Protein AF-A0A4R6R6Y4-F1 (afdb_monomer_lite)

Secondary structure (DSSP, 8-state):
-HHHHHHHHTS-HHHHHHHHTTSSPPPPHHHHHHHHHHTT--HHHHHHHHHHHHHHHHHHHHHHTT--HHHHHHHHHHHHHHHT--THHHHHHHHHHHHHHHHHHHHHHHSPPGGGTGGG-

Structure (mmCIF, N/CA/C/O backbone):
data_AF-A0A4R6R6Y4-F1
#
_entry.id   AF-A0A4R6R6Y4-F1
#
loop_
_atom_site.group_PDB
_atom_site.id
_atom_site.type_symbol
_atom_site.label_atom_id
_atom_site.label_alt_id
_atom_site.label_comp_id
_atom_site.label_asym_id
_atom_site.label_entity_id
_atom_site.label_seq_id
_atom_site.pdbx_PDB_ins_code
_atom_site.Cartn_x
_atom_site.Cartn_y
_atom_site.Cartn_z
_atom_site.occupancy
_atom_site.B_iso_or_equiv
_atom_site.auth_seq_id
_atom_site.auth_comp_id
_atom_site.auth_asym_id
_atom_site.auth_atom_id
_atom_site.pdbx_PDB_model_num
ATOM 1 N N . MET A 1 1 ? -5.322 15.119 21.553 1.00 62.75 1 MET A N 1
ATOM 2 C CA . MET A 1 1 ? -6.111 14.262 20.643 1.00 62.75 1 MET A CA 1
ATOM 3 C C . MET A 1 1 ? -5.419 12.919 20.391 1.00 62.75 1 MET A C 1
ATOM 5 O O . MET A 1 1 ? -5.943 11.926 20.868 1.00 62.75 1 MET A O 1
ATOM 9 N N . GLN A 1 2 ? -4.220 12.864 19.786 1.00 77.50 2 GLN A N 1
ATOM 10 C CA . GLN A 1 2 ? -3.478 11.605 19.523 1.00 77.50 2 GLN A CA 1
ATOM 11 C C . GLN A 1 2 ? -3.286 10.687 20.745 1.00 77.50 2 GLN A C 1
ATOM 13 O O . GLN A 1 2 ? -3.470 9.482 20.629 1.00 77.50 2 GLN A O 1
ATOM 18 N N . LYS A 1 3 ? -2.957 11.237 21.924 1.00 79.44 3 LYS A N 1
ATOM 19 C CA . LYS A 1 3 ? -2.772 10.443 23.153 1.00 79.44 3 LYS A CA 1
ATOM 20 C C . LYS A 1 3 ? -4.032 9.646 23.531 1.00 79.44 3 LYS A C 1
ATOM 22 O O . LYS A 1 3 ? -3.944 8.460 23.810 1.00 79.44 3 LYS A O 1
ATOM 27 N N . THR A 1 4 ? -5.200 10.277 23.438 1.00 81.06 4 THR A N 1
ATOM 28 C CA . THR A 1 4 ? -6.508 9.662 23.719 1.00 81.06 4 THR A CA 1
ATOM 29 C C . THR A 1 4 ? -6.865 8.573 22.707 1.00 81.06 4 THR A C 1
ATOM 31 O O . THR A 1 4 ? -7.440 7.551 23.071 1.00 81.06 4 THR A O 1
ATOM 34 N N . VAL A 1 5 ? -6.515 8.776 21.433 1.00 82.31 5 VAL A N 1
ATOM 35 C CA . VAL A 1 5 ? -6.709 7.765 20.382 1.00 82.31 5 VAL A CA 1
ATOM 36 C C . VAL A 1 5 ? -5.802 6.564 20.640 1.00 82.31 5 VAL A C 1
ATOM 38 O O . VAL A 1 5 ? -6.274 5.435 20.679 1.00 82.31 5 VAL A O 1
ATOM 41 N N . ALA A 1 6 ? -4.519 6.802 20.902 1.00 81.62 6 ALA A N 1
ATOM 42 C CA . ALA A 1 6 ? -3.544 5.758 21.195 1.00 81.62 6 ALA A CA 1
ATOM 43 C C . ALA A 1 6 ? -3.933 4.907 22.419 1.00 81.62 6 ALA A C 1
ATOM 45 O O . ALA A 1 6 ? -3.894 3.679 22.351 1.00 81.62 6 ALA A O 1
ATOM 46 N N . GLU A 1 7 ? -4.410 5.546 23.493 1.00 83.00 7 GLU A N 1
ATOM 47 C CA . GLU A 1 7 ? -4.948 4.871 24.682 1.00 83.00 7 GLU A CA 1
ATOM 48 C C . GLU A 1 7 ? -6.146 3.972 24.337 1.00 83.00 7 GLU A C 1
ATOM 50 O O . GLU A 1 7 ? -6.164 2.799 24.708 1.00 83.00 7 GLU A O 1
ATOM 55 N N . LYS A 1 8 ? -7.118 4.469 23.560 1.00 80.81 8 LYS A N 1
ATOM 56 C CA . LYS A 1 8 ? -8.291 3.678 23.140 1.00 80.81 8 LYS A CA 1
ATOM 57 C C . LYS A 1 8 ? -7.940 2.510 22.219 1.00 80.81 8 LYS A C 1
ATOM 59 O O . LYS A 1 8 ? -8.574 1.457 22.272 1.00 80.81 8 LYS A O 1
ATOM 64 N N . LEU A 1 9 ? -6.926 2.683 21.383 1.00 80.81 9 LEU A N 1
ATOM 65 C CA . LEU A 1 9 ? -6.428 1.648 20.482 1.00 80.81 9 LEU A CA 1
ATOM 66 C C . LEU A 1 9 ? -5.482 0.657 21.175 1.00 80.81 9 LEU A C 1
ATOM 68 O O . LEU A 1 9 ? -5.198 -0.403 20.611 1.00 80.81 9 LEU A O 1
ATOM 72 N N . ASN A 1 10 ? -5.058 0.956 22.409 1.00 83.50 10 ASN A N 1
ATOM 73 C CA . ASN A 1 10 ? -4.024 0.237 23.147 1.00 83.50 10 ASN A CA 1
ATOM 74 C C . ASN A 1 10 ? -2.712 0.129 22.345 1.00 83.50 10 ASN A C 1
ATOM 76 O O . ASN A 1 10 ? -2.121 -0.946 22.235 1.00 83.50 10 ASN A O 1
ATOM 80 N N . VAL A 1 11 ? -2.290 1.245 21.746 1.00 82.94 11 VAL A N 1
ATOM 81 C CA . VAL A 1 11 ? -1.019 1.389 21.018 1.00 82.94 11 VAL A CA 1
ATOM 82 C C . VAL A 1 11 ? -0.202 2.533 21.601 1.00 82.94 11 VAL A C 1
ATOM 84 O O . VAL A 1 11 ? -0.736 3.459 22.207 1.00 82.94 11 VAL A O 1
ATOM 87 N N . ASP A 1 12 ? 1.111 2.480 21.400 1.00 83.94 12 ASP A N 1
ATOM 88 C CA . ASP A 1 12 ? 2.014 3.552 21.810 1.00 83.94 12 ASP A CA 1
ATOM 89 C C . ASP A 1 12 ? 1.697 4.851 21.025 1.00 83.94 12 ASP A C 1
ATOM 91 O O . ASP A 1 12 ? 1.686 4.828 19.787 1.00 83.94 12 ASP A O 1
ATOM 95 N N . PRO A 1 13 ? 1.464 5.999 21.695 1.00 83.06 13 PRO A N 1
ATOM 96 C CA . PRO A 1 13 ? 1.219 7.280 21.029 1.00 83.06 13 PRO A CA 1
ATOM 97 C C . PRO A 1 13 ? 2.330 7.703 20.059 1.00 83.06 13 PRO A C 1
ATOM 99 O O . PRO A 1 13 ? 2.059 8.318 19.028 1.00 83.06 13 PRO A O 1
ATOM 102 N N . THR A 1 14 ? 3.584 7.361 20.358 1.00 83.88 14 THR A N 1
ATOM 103 C CA . THR A 1 14 ? 4.729 7.626 19.480 1.00 83.88 14 THR A CA 1
ATOM 104 C C . THR A 1 14 ? 4.698 6.746 18.237 1.00 83.88 14 THR A C 1
ATOM 106 O O . THR A 1 14 ? 5.081 7.202 17.157 1.00 83.88 14 THR A O 1
ATOM 109 N N . LEU A 1 15 ? 4.197 5.512 18.356 1.00 81.06 15 LEU A N 1
ATOM 110 C CA . LEU A 1 15 ? 4.005 4.602 17.232 1.00 81.06 15 LEU A CA 1
ATOM 111 C C . LEU A 1 15 ? 2.891 5.113 16.322 1.00 81.06 15 LEU A C 1
ATOM 113 O O . LEU A 1 15 ? 3.115 5.187 15.117 1.00 81.06 15 LEU A O 1
ATOM 117 N N . LEU A 1 16 ? 1.758 5.540 16.887 1.00 81.94 16 LEU A N 1
ATOM 118 C CA . LEU A 1 16 ? 0.657 6.144 16.130 1.00 81.94 16 LEU A CA 1
ATOM 119 C C . LEU A 1 16 ? 1.127 7.396 15.371 1.00 81.94 16 LEU A C 1
ATOM 121 O O . LEU A 1 16 ? 1.003 7.466 14.153 1.00 81.94 16 LEU A O 1
ATOM 125 N N . CYS A 1 17 ? 1.786 8.327 16.062 1.00 85.00 17 CYS A N 1
ATOM 126 C CA . CYS A 1 17 ? 2.343 9.539 15.456 1.00 85.00 17 CYS A CA 1
ATOM 127 C C . CYS A 1 17 ? 3.416 9.241 14.387 1.00 85.00 17 CYS A C 1
ATOM 129 O O . CYS A 1 17 ? 3.577 9.982 13.417 1.00 85.00 17 CYS A O 1
ATOM 131 N N . SER A 1 18 ? 4.200 8.174 14.555 1.00 81.81 18 SER A N 1
ATOM 132 C CA . SER A 1 18 ? 5.206 7.775 13.560 1.00 81.81 18 SER A CA 1
ATOM 133 C C . SER A 1 18 ? 4.583 7.099 12.341 1.00 81.81 18 SER A C 1
ATOM 135 O O . SER A 1 18 ? 5.084 7.297 11.236 1.00 81.81 18 SER A O 1
ATOM 137 N N . ALA A 1 19 ? 3.510 6.329 12.530 1.00 82.94 19 ALA A N 1
ATOM 138 C CA . ALA A 1 19 ? 2.739 5.733 11.445 1.00 82.94 19 ALA A CA 1
ATOM 139 C C . ALA A 1 19 ? 2.034 6.817 10.614 1.00 82.94 19 ALA A C 1
ATOM 141 O O . ALA A 1 19 ? 2.156 6.818 9.396 1.00 82.94 19 ALA A O 1
ATOM 142 N N . GLU A 1 20 ? 1.401 7.803 11.260 1.00 82.88 20 GLU A N 1
ATOM 143 C CA . GLU A 1 20 ? 0.751 8.937 10.577 1.00 82.88 20 GLU A CA 1
ATOM 144 C C . GLU A 1 20 ? 1.727 9.774 9.736 1.00 82.88 20 GLU A C 1
ATOM 146 O O . GLU A 1 20 ? 1.369 10.289 8.683 1.00 82.88 20 GLU A O 1
ATOM 151 N N . ARG A 1 21 ? 2.985 9.891 10.177 1.00 82.50 21 ARG A N 1
ATOM 152 C CA . ARG A 1 21 ? 4.043 10.604 9.440 1.00 82.50 21 ARG A CA 1
ATOM 153 C C . ARG A 1 21 ? 4.740 9.751 8.376 1.00 82.50 21 ARG A C 1
ATOM 155 O O . ARG A 1 21 ? 5.703 10.219 7.775 1.00 82.50 21 ARG A O 1
ATOM 162 N N . GLY A 1 22 ? 4.344 8.488 8.201 1.00 75.12 22 GLY A N 1
ATOM 163 C CA . GLY A 1 22 ? 5.010 7.544 7.296 1.00 75.12 22 GLY A CA 1
ATOM 164 C C . GLY A 1 22 ? 6.433 7.147 7.718 1.00 75.12 22 GLY A C 1
ATOM 165 O O . GLY A 1 22 ? 7.138 6.474 6.969 1.00 75.12 22 GLY A O 1
ATOM 166 N N . ALA A 1 23 ? 6.874 7.541 8.920 1.00 78.69 23 ALA A N 1
ATOM 167 C CA . ALA A 1 23 ? 8.190 7.201 9.466 1.00 78.69 23 ALA A CA 1
ATOM 168 C C . ALA A 1 23 ? 8.255 5.744 9.956 1.00 78.69 23 ALA A C 1
ATOM 170 O O . ALA A 1 23 ? 9.328 5.144 10.030 1.00 78.69 23 ALA A O 1
ATOM 171 N N . ARG A 1 24 ? 7.100 5.165 10.298 1.00 80.06 24 ARG A N 1
ATOM 172 C CA . ARG A 1 24 ? 6.924 3.732 10.545 1.00 80.06 24 ARG A CA 1
ATOM 173 C C . ARG A 1 24 ? 5.839 3.180 9.632 1.00 80.06 24 ARG A C 1
ATOM 175 O O . ARG A 1 24 ? 4.992 3.921 9.148 1.00 80.06 24 ARG A O 1
ATOM 182 N N . GLY A 1 25 ? 5.886 1.866 9.411 1.00 82.31 25 GLY A N 1
ATOM 183 C CA . GLY A 1 25 ? 4.831 1.163 8.684 1.00 82.31 25 GLY A CA 1
ATOM 184 C C . GLY A 1 25 ? 3.464 1.316 9.366 1.00 82.31 25 GLY A C 1
ATOM 185 O O . GLY A 1 25 ? 3.402 1.688 10.542 1.00 82.31 25 GLY A O 1
ATOM 186 N N . PRO A 1 26 ? 2.376 1.020 8.641 1.00 86.25 26 PRO A N 1
ATOM 187 C CA . PRO A 1 26 ? 1.023 1.198 9.149 1.00 86.25 26 PRO A CA 1
ATOM 188 C C . PRO A 1 26 ? 0.735 0.260 10.327 1.00 86.25 26 PRO A C 1
ATOM 190 O O . PRO A 1 26 ? 1.438 -0.731 10.551 1.00 86.25 26 PRO A O 1
ATOM 193 N N . LEU A 1 27 ? -0.325 0.585 11.071 1.00 88.12 27 LEU A N 1
ATOM 194 C CA . LEU A 1 27 ? -0.794 -0.200 12.212 1.00 88.12 27 LEU A CA 1
ATOM 195 C C . LEU A 1 27 ? -1.140 -1.644 11.806 1.00 88.12 27 LEU A C 1
ATOM 197 O O . LEU A 1 27 ? -1.452 -1.935 10.648 1.00 88.12 27 LEU A O 1
ATOM 201 N N . ASP A 1 28 ? -1.101 -2.561 12.774 1.00 87.94 28 ASP A N 1
ATOM 202 C CA . ASP A 1 28 ? -1.523 -3.941 12.537 1.00 87.94 28 ASP A CA 1
ATOM 203 C C . ASP A 1 28 ? -3.043 -4.039 12.259 1.00 87.94 28 ASP A C 1
ATOM 205 O O . ASP A 1 28 ? -3.802 -3.127 12.604 1.00 87.94 28 ASP A O 1
ATOM 209 N N . PRO A 1 29 ? -3.530 -5.143 11.657 1.00 88.25 29 PRO A N 1
ATOM 210 C CA . PRO A 1 29 ? -4.946 -5.285 11.314 1.00 88.25 29 PRO A CA 1
ATOM 211 C C . PRO A 1 29 ? -5.917 -5.147 12.498 1.00 88.25 29 PRO A C 1
ATOM 213 O O . PRO A 1 29 ? -7.033 -4.661 12.319 1.00 88.25 29 PRO A O 1
ATOM 216 N N . LYS A 1 30 ? -5.517 -5.544 13.716 1.00 89.00 30 LYS A N 1
ATOM 217 C CA . LYS A 1 30 ? -6.375 -5.417 14.904 1.00 89.00 30 LYS A CA 1
ATOM 218 C C . LYS A 1 30 ? -6.487 -3.955 15.326 1.00 89.00 30 LYS A C 1
ATOM 220 O O . LYS A 1 30 ? -7.581 -3.494 15.640 1.00 89.00 30 LYS A O 1
ATOM 225 N N . ALA A 1 31 ? -5.375 -3.226 15.322 1.00 88.50 31 ALA A N 1
ATOM 226 C CA . ALA A 1 31 ? -5.340 -1.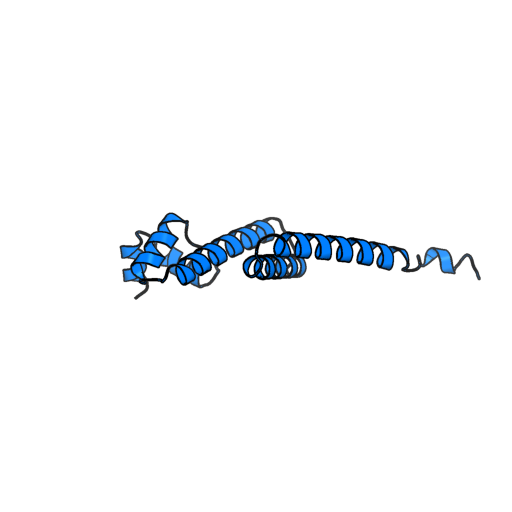800 15.618 1.00 88.50 31 ALA A CA 1
ATOM 227 C C . ALA A 1 31 ? -6.090 -0.977 14.556 1.00 88.50 31 ALA A C 1
ATOM 229 O O . ALA A 1 31 ? -6.827 -0.066 14.924 1.00 88.50 31 ALA A O 1
ATOM 230 N N . LEU A 1 32 ? -5.993 -1.337 13.270 1.00 91.50 32 LEU A N 1
ATOM 231 C CA . LEU A 1 32 ? -6.771 -0.706 12.194 1.00 91.50 32 LEU A CA 1
ATOM 232 C C . LEU A 1 32 ? -8.275 -0.929 12.351 1.00 91.50 32 LEU A C 1
ATOM 234 O O . LEU A 1 32 ? -9.043 0.014 12.205 1.00 91.50 32 LEU A O 1
ATOM 238 N N . SER A 1 33 ? -8.704 -2.145 12.701 1.00 89.88 33 SER A N 1
ATOM 239 C CA . SER A 1 33 ? -10.122 -2.430 12.958 1.00 89.88 33 SER A CA 1
ATOM 240 C C . SER A 1 33 ? -10.661 -1.622 14.144 1.00 89.88 33 SER A C 1
ATOM 242 O O . SER A 1 33 ? -11.740 -1.038 14.054 1.00 89.88 33 SER A O 1
ATOM 244 N N . LYS A 1 34 ? -9.887 -1.513 15.231 1.00 90.62 34 LYS A N 1
ATOM 245 C CA . LYS A 1 34 ? -10.241 -0.648 16.365 1.00 90.62 34 LYS A CA 1
ATOM 246 C C . LYS A 1 34 ? -10.272 0.831 15.981 1.00 90.62 34 LYS A C 1
ATOM 248 O O . LYS A 1 34 ? -11.132 1.549 16.475 1.00 90.62 34 LYS A O 1
ATOM 253 N N . LEU A 1 35 ? -9.351 1.283 15.128 1.00 89.94 35 LEU A N 1
ATOM 254 C CA . LEU A 1 35 ? -9.305 2.661 14.636 1.00 89.94 35 LEU A CA 1
ATOM 255 C C . LEU A 1 35 ? -10.523 2.976 13.773 1.00 89.94 35 LEU A C 1
ATOM 257 O O . LEU A 1 35 ? -11.151 4.004 13.999 1.00 89.94 35 LEU A O 1
ATOM 261 N N . ALA A 1 36 ? -10.900 2.073 12.869 1.00 92.38 36 ALA A N 1
ATOM 262 C CA . ALA A 1 36 ? -12.100 2.218 12.055 1.00 92.38 36 ALA A CA 1
ATOM 263 C C . ALA A 1 36 ? -13.364 2.324 12.921 1.00 92.38 36 ALA A C 1
ATOM 265 O O . ALA A 1 36 ? -14.156 3.239 12.733 1.00 92.38 36 ALA A O 1
ATOM 266 N N . ALA A 1 37 ? -13.506 1.455 13.927 1.00 90.88 37 ALA A N 1
ATOM 267 C CA . ALA A 1 37 ? -14.627 1.518 14.866 1.00 90.88 37 ALA A CA 1
ATOM 268 C C . ALA A 1 37 ? -14.601 2.784 15.740 1.00 90.88 37 ALA A C 1
ATOM 270 O O . ALA A 1 37 ? -15.640 3.360 16.038 1.00 90.88 37 ALA A O 1
ATOM 271 N N . PHE A 1 38 ? -13.416 3.226 16.168 1.00 90.00 38 PHE A N 1
ATOM 272 C CA . PHE A 1 38 ? -13.266 4.424 16.993 1.00 90.00 38 PHE A CA 1
ATOM 273 C C . PHE A 1 38 ? -13.614 5.711 16.235 1.00 90.00 38 PHE A C 1
ATOM 275 O O . PHE A 1 38 ? -14.162 6.635 16.833 1.00 90.00 38 PHE A O 1
ATOM 282 N N . LEU A 1 39 ? -13.277 5.768 14.947 1.00 90.31 39 LEU A N 1
ATOM 283 C CA . LEU A 1 39 ? -13.593 6.885 14.061 1.00 90.31 39 LEU A CA 1
ATOM 284 C C . LEU A 1 39 ? -14.997 6.789 13.447 1.00 90.31 39 LEU A C 1
ATOM 286 O O . LEU A 1 39 ? -15.365 7.688 12.701 1.00 90.31 39 LEU A O 1
ATOM 290 N N . ASP A 1 40 ? -15.752 5.734 13.767 1.00 93.44 40 ASP A N 1
ATOM 291 C CA . ASP A 1 40 ? -17.075 5.452 13.198 1.00 93.44 40 ASP A CA 1
ATOM 292 C C . ASP A 1 40 ? -17.065 5.444 11.658 1.00 93.44 40 ASP A C 1
ATOM 294 O O . ASP A 1 40 ? -17.921 6.027 10.998 1.00 93.44 40 ASP A O 1
ATOM 298 N N . LEU A 1 41 ? -16.036 4.813 11.077 1.00 95.00 41 LEU A N 1
ATOM 299 C CA . LEU A 1 41 ? -15.881 4.737 9.626 1.00 95.00 41 LEU A CA 1
ATOM 300 C C . LEU A 1 41 ? -16.991 3.891 9.005 1.00 95.00 41 LEU A C 1
ATOM 302 O O . LEU A 1 41 ? -17.318 2.799 9.484 1.00 95.00 41 LEU A O 1
ATOM 306 N N . SER A 1 42 ? -17.496 4.352 7.865 1.00 96.06 42 SER A N 1
ATOM 307 C CA . SER A 1 42 ? -18.357 3.549 7.007 1.00 96.06 42 SER A CA 1
ATOM 308 C C . SER A 1 42 ? -17.625 2.289 6.512 1.00 96.06 42 SER A C 1
ATOM 310 O O . SER A 1 42 ? -16.389 2.238 6.492 1.00 96.06 42 SER A O 1
ATOM 312 N N . PRO A 1 43 ? -18.358 1.255 6.055 1.00 94.19 43 PRO A N 1
ATOM 313 C CA . PRO A 1 43 ? -17.738 0.049 5.508 1.00 94.19 43 PRO A CA 1
ATOM 314 C C . PRO A 1 43 ? -16.755 0.331 4.364 1.00 94.19 43 PRO A C 1
ATOM 316 O O . PRO A 1 43 ? -15.713 -0.316 4.290 1.00 94.19 43 PRO A O 1
ATOM 319 N N . LEU A 1 44 ? -17.066 1.316 3.514 1.00 93.81 44 LEU A N 1
ATOM 320 C CA . LEU A 1 44 ? -16.210 1.723 2.402 1.00 93.81 44 LEU A CA 1
ATOM 321 C C . LEU A 1 44 ? -14.918 2.384 2.901 1.00 93.81 44 LEU A C 1
ATOM 323 O O . LEU A 1 44 ? -13.834 1.963 2.518 1.00 93.81 44 LEU A O 1
ATOM 327 N N . GLU A 1 45 ? -15.009 3.350 3.818 1.00 95.12 45 GLU A N 1
ATOM 328 C CA . GLU A 1 45 ? -13.826 4.007 4.400 1.00 95.12 45 GLU A CA 1
ATOM 329 C C . GLU A 1 45 ? -12.942 3.013 5.168 1.00 95.12 45 GLU A C 1
ATOM 331 O O . GLU A 1 45 ? -11.712 3.084 5.133 1.00 95.12 45 GLU A O 1
ATOM 336 N N . ALA A 1 46 ? -13.554 2.045 5.855 1.00 94.31 46 ALA A N 1
ATOM 337 C CA . ALA A 1 46 ? -12.823 0.976 6.522 1.00 94.31 46 ALA A CA 1
ATOM 338 C C . ALA A 1 46 ? -12.104 0.063 5.512 1.00 94.31 46 ALA A C 1
ATOM 340 O O . ALA A 1 46 ? -10.978 -0.375 5.773 1.00 94.31 46 ALA A O 1
ATOM 341 N N . GLU A 1 47 ? -12.720 -0.232 4.367 1.00 93.44 47 GLU A N 1
ATOM 342 C CA . GLU A 1 47 ? -12.084 -0.973 3.277 1.00 93.44 47 GLU A CA 1
ATOM 343 C C . GLU A 1 47 ? -10.901 -0.194 2.687 1.00 93.44 47 GLU A C 1
ATOM 345 O O . GLU A 1 47 ? -9.807 -0.756 2.569 1.00 93.44 47 GLU A O 1
ATOM 350 N N . GLU A 1 48 ? -11.085 1.095 2.398 1.00 94.31 48 GLU A N 1
ATOM 351 C CA . GLU A 1 48 ? -10.045 1.998 1.895 1.00 94.31 48 GLU A CA 1
ATOM 352 C C . GLU A 1 48 ? -8.863 2.087 2.867 1.00 94.31 48 GLU A C 1
ATOM 354 O O . GLU A 1 48 ? -7.708 1.926 2.463 1.00 94.31 48 GLU A O 1
ATOM 359 N N . LEU A 1 49 ? -9.132 2.232 4.170 1.00 93.56 49 LEU A N 1
ATOM 360 C CA . LEU A 1 49 ? -8.108 2.233 5.217 1.00 93.56 49 LEU A CA 1
ATOM 361 C C . LEU A 1 49 ? -7.314 0.918 5.231 1.00 93.56 49 LEU A C 1
ATOM 363 O O . LEU A 1 49 ? -6.081 0.914 5.321 1.00 93.56 49 LEU A O 1
ATOM 367 N N . ASN A 1 50 ? -8.006 -0.219 5.135 1.00 93.62 50 ASN A N 1
ATOM 368 C CA . ASN A 1 50 ? -7.359 -1.529 5.097 1.00 93.62 50 ASN A CA 1
ATOM 369 C C . ASN A 1 50 ? -6.559 -1.740 3.809 1.00 93.62 50 ASN A C 1
ATOM 371 O O . ASN A 1 50 ? -5.502 -2.383 3.833 1.00 93.62 50 ASN A O 1
ATOM 375 N N . TRP A 1 51 ? -7.042 -1.229 2.679 1.00 94.56 51 TRP A N 1
ATOM 376 C CA . TRP A 1 51 ? -6.303 -1.248 1.427 1.00 94.56 51 TRP A CA 1
ATOM 377 C C . TRP A 1 51 ? -5.030 -0.401 1.522 1.00 94.56 51 TRP A C 1
ATOM 379 O O . TRP A 1 51 ? -3.948 -0.945 1.291 1.00 94.56 51 TRP A O 1
ATOM 389 N N . ALA A 1 52 ? -5.127 0.852 1.972 1.00 93.31 52 ALA A N 1
ATOM 390 C CA . ALA A 1 52 ? -3.986 1.751 2.140 1.00 93.31 52 ALA A CA 1
ATOM 391 C C . ALA A 1 52 ? -2.918 1.139 3.063 1.00 93.31 52 ALA A C 1
ATOM 393 O O . ALA A 1 52 ? -1.739 1.059 2.719 1.00 93.31 52 ALA A O 1
ATOM 394 N N . ALA A 1 53 ? -3.329 0.554 4.192 1.00 93.44 53 ALA A N 1
ATOM 395 C CA . ALA A 1 53 ? -2.397 -0.112 5.096 1.00 93.44 53 ALA A CA 1
ATOM 396 C C . ALA A 1 53 ? -1.755 -1.386 4.512 1.00 93.44 53 ALA A C 1
ATOM 398 O O . ALA A 1 53 ? -0.661 -1.784 4.924 1.00 93.44 53 ALA A O 1
ATOM 399 N N . ARG A 1 54 ? -2.419 -2.104 3.598 1.00 93.75 54 ARG A N 1
ATOM 400 C CA . ARG A 1 54 ? -1.794 -3.227 2.871 1.00 93.75 54 ARG A CA 1
ATOM 401 C C . ARG A 1 54 ? -0.804 -2.716 1.830 1.00 93.75 54 ARG A C 1
ATOM 403 O O . ARG A 1 54 ? 0.301 -3.254 1.752 1.00 93.75 54 ARG A O 1
ATOM 410 N N . HIS A 1 55 ? -1.188 -1.683 1.086 1.00 94.75 55 HIS A N 1
ATOM 411 C CA . HIS A 1 55 ? -0.349 -1.013 0.103 1.00 94.75 55 HIS A CA 1
ATOM 412 C C . HIS A 1 55 ? 0.967 -0.531 0.733 1.00 94.75 55 HIS A C 1
ATOM 414 O O . HIS A 1 55 ? 2.045 -0.956 0.315 1.00 94.75 55 HIS A O 1
ATOM 420 N N . ASP A 1 56 ? 0.897 0.238 1.818 1.00 93.06 56 ASP A N 1
ATOM 421 C CA . ASP A 1 56 ? 2.084 0.809 2.464 1.00 93.06 56 ASP A CA 1
ATOM 422 C C . ASP A 1 56 ? 3.004 -0.259 3.061 1.00 93.06 56 ASP A C 1
ATOM 424 O O . ASP A 1 56 ? 4.231 -0.121 3.041 1.00 93.06 56 ASP A O 1
ATOM 428 N N . ARG A 1 57 ? 2.441 -1.376 3.546 1.00 92.62 57 ARG A N 1
ATOM 429 C CA . ARG A 1 57 ? 3.244 -2.537 3.963 1.00 92.62 57 ARG A CA 1
ATOM 430 C C . ARG A 1 57 ? 4.009 -3.143 2.797 1.00 92.62 57 ARG A C 1
ATOM 432 O O . ARG A 1 57 ? 5.189 -3.452 2.970 1.00 92.62 57 ARG A O 1
ATOM 439 N N . ALA A 1 58 ? 3.362 -3.315 1.645 1.00 93.62 58 ALA A N 1
ATOM 440 C CA . ALA A 1 58 ? 3.994 -3.865 0.451 1.00 93.62 58 ALA A CA 1
ATOM 441 C C . ALA A 1 58 ? 5.112 -2.941 -0.054 1.00 93.62 58 ALA A C 1
ATOM 443 O O . ALA A 1 58 ? 6.254 -3.383 -0.180 1.00 93.62 58 ALA A O 1
ATOM 444 N N . ILE A 1 59 ? 4.826 -1.648 -0.233 1.00 94.75 59 ILE A N 1
ATOM 445 C CA . ILE A 1 59 ? 5.818 -0.654 -0.668 1.00 94.75 59 ILE A CA 1
ATOM 446 C C . ILE A 1 59 ? 6.969 -0.546 0.337 1.00 94.75 59 ILE A C 1
ATOM 448 O O . ILE A 1 59 ? 8.136 -0.577 -0.048 1.00 94.75 59 ILE A O 1
ATOM 452 N N . GLY A 1 60 ? 6.672 -0.502 1.638 1.00 92.56 60 GLY A N 1
ATOM 453 C CA . GLY A 1 60 ? 7.694 -0.468 2.681 1.00 92.56 60 GLY A CA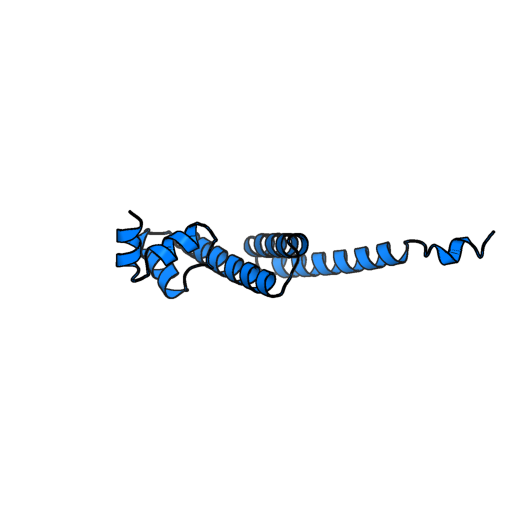 1
ATOM 454 C C . GLY A 1 60 ? 8.577 -1.720 2.703 1.00 92.56 60 GLY A C 1
ATOM 455 O O . GLY A 1 60 ? 9.775 -1.617 2.967 1.00 92.56 60 GLY A O 1
ATOM 456 N N . ALA A 1 61 ? 8.018 -2.902 2.425 1.00 93.38 61 ALA A N 1
ATOM 457 C CA . ALA A 1 61 ? 8.787 -4.140 2.310 1.00 93.38 61 ALA A CA 1
ATOM 458 C C . ALA A 1 61 ? 9.706 -4.132 1.084 1.00 93.38 61 ALA A C 1
ATOM 460 O O . ALA A 1 61 ? 10.885 -4.450 1.221 1.00 93.38 61 ALA A O 1
ATOM 461 N N . LEU A 1 62 ? 9.198 -3.708 -0.073 1.00 95.38 62 LEU A N 1
ATOM 462 C CA . LEU A 1 62 ? 9.977 -3.601 -1.307 1.00 95.38 62 LEU A CA 1
ATOM 463 C C . LEU A 1 62 ? 11.093 -2.555 -1.195 1.00 95.38 62 LEU A C 1
ATOM 465 O O . LEU A 1 62 ? 12.222 -2.813 -1.604 1.00 95.38 62 LEU A O 1
ATOM 469 N N . ARG A 1 63 ? 10.834 -1.416 -0.542 1.00 94.75 63 ARG A N 1
ATOM 470 C CA . ARG A 1 63 ? 11.869 -0.409 -0.265 1.00 94.75 63 ARG A CA 1
ATOM 471 C C . ARG A 1 63 ? 13.017 -0.995 0.558 1.00 94.75 63 ARG A C 1
ATOM 473 O O . ARG A 1 63 ? 14.179 -0.766 0.243 1.00 94.75 63 ARG A O 1
ATOM 480 N N . ARG A 1 64 ? 12.714 -1.803 1.583 1.00 93.81 64 ARG A N 1
ATOM 481 C CA . ARG A 1 64 ? 13.744 -2.495 2.386 1.00 93.81 64 ARG A CA 1
ATOM 482 C C . ARG A 1 64 ? 14.526 -3.550 1.600 1.00 93.81 64 ARG A C 1
ATOM 484 O O . ARG A 1 64 ? 15.624 -3.897 2.019 1.00 93.81 64 ARG A O 1
ATOM 491 N N . GLN A 1 65 ? 13.985 -4.046 0.488 1.00 96.12 65 GLN A N 1
ATOM 492 C CA . GLN A 1 65 ? 14.688 -4.945 -0.434 1.00 96.12 65 GLN A CA 1
ATOM 493 C C . GLN A 1 65 ? 15.584 -4.195 -1.433 1.00 96.12 65 GLN A C 1
ATOM 495 O O . GLN A 1 65 ? 16.270 -4.836 -2.223 1.00 96.12 65 GLN A O 1
ATOM 500 N N . GLY A 1 66 ? 15.619 -2.858 -1.384 1.00 96.00 66 GLY A N 1
ATOM 501 C CA . GLY A 1 66 ? 16.518 -2.041 -2.198 1.00 96.00 66 GLY A CA 1
ATOM 502 C C . GLY A 1 66 ? 15.950 -1.615 -3.551 1.00 96.00 66 GLY A C 1
ATOM 503 O O . GLY A 1 66 ? 16.723 -1.179 -4.400 1.00 96.00 66 GLY A O 1
ATOM 504 N N . LEU A 1 67 ? 14.632 -1.719 -3.763 1.00 96.88 67 LEU A N 1
ATOM 505 C CA . LEU A 1 67 ? 14.004 -1.164 -4.965 1.00 96.88 67 LEU A CA 1
ATOM 506 C C . LEU A 1 67 ? 14.197 0.356 -5.011 1.00 96.88 67 LEU A C 1
ATOM 508 O O . LEU A 1 67 ? 14.075 1.049 -3.998 1.00 96.88 67 LEU A O 1
ATOM 512 N N . SER A 1 68 ? 14.462 0.864 -6.210 1.00 97.19 68 SER A N 1
ATOM 513 C CA . SER A 1 68 ? 14.565 2.294 -6.484 1.00 97.19 68 SER A CA 1
ATOM 514 C C . SER A 1 68 ? 13.213 2.997 -6.343 1.00 97.19 68 SER A C 1
ATOM 516 O O . SER A 1 68 ? 12.153 2.391 -6.509 1.00 97.19 68 SER A O 1
ATOM 518 N N . GLU A 1 69 ? 13.226 4.312 -6.113 1.00 94.75 69 GLU A N 1
ATOM 519 C CA . GLU A 1 69 ? 11.988 5.102 -6.025 1.00 94.75 69 GLU A CA 1
ATOM 520 C C . GLU A 1 69 ? 11.157 5.041 -7.319 1.00 94.75 69 GLU A C 1
ATOM 522 O O . GLU A 1 69 ? 9.928 5.056 -7.261 1.00 94.75 69 GLU A O 1
ATOM 527 N N . THR A 1 70 ? 11.794 4.879 -8.484 1.00 95.88 70 THR A N 1
ATOM 528 C CA . THR A 1 70 ? 11.095 4.668 -9.762 1.00 95.88 70 THR A CA 1
ATOM 529 C C . THR A 1 70 ? 10.344 3.336 -9.785 1.00 95.88 70 THR A C 1
ATOM 531 O O . THR A 1 70 ? 9.178 3.297 -10.177 1.00 95.88 70 THR A O 1
ATOM 534 N N . GLU A 1 71 ? 10.977 2.245 -9.346 1.00 96.31 71 GLU A N 1
ATOM 535 C CA . GLU A 1 71 ? 10.336 0.924 -9.274 1.00 96.31 71 GLU A CA 1
ATOM 536 C C . GLU A 1 71 ? 9.194 0.917 -8.255 1.00 96.31 71 GLU A C 1
ATOM 538 O O . GLU A 1 71 ? 8.106 0.422 -8.545 1.00 96.31 71 GLU A O 1
ATOM 543 N N . LEU A 1 72 ? 9.410 1.527 -7.087 1.00 96.56 72 LEU A N 1
ATOM 544 C CA . LEU A 1 72 ? 8.382 1.668 -6.056 1.00 96.56 72 LEU A CA 1
ATOM 545 C C . LEU A 1 72 ? 7.193 2.495 -6.553 1.00 96.56 72 LEU A C 1
ATOM 547 O O . LEU A 1 72 ? 6.049 2.108 -6.322 1.00 96.56 72 LEU A O 1
ATOM 551 N N . SER A 1 73 ? 7.447 3.588 -7.277 1.00 96.12 73 SER A N 1
ATOM 552 C CA . SER A 1 73 ? 6.398 4.430 -7.863 1.00 96.12 73 SER A CA 1
ATOM 553 C C . SER A 1 73 ? 5.584 3.673 -8.911 1.00 96.12 73 SER A C 1
ATOM 555 O O . SER A 1 73 ? 4.357 3.748 -8.907 1.00 96.12 73 SER A O 1
ATOM 557 N N . ALA A 1 74 ? 6.244 2.894 -9.775 1.00 95.31 74 ALA A N 1
ATOM 558 C CA . ALA A 1 74 ? 5.564 2.072 -10.772 1.00 95.31 74 ALA A CA 1
ATOM 559 C C . ALA A 1 74 ? 4.672 1.003 -10.120 1.00 95.31 74 ALA A C 1
ATOM 561 O O . ALA A 1 74 ? 3.512 0.845 -10.499 1.00 95.31 74 ALA A O 1
ATOM 562 N N . ILE A 1 75 ? 5.187 0.299 -9.108 1.00 95.88 75 ILE A N 1
ATOM 563 C CA . ILE A 1 75 ? 4.425 -0.723 -8.379 1.00 95.88 75 ILE A CA 1
ATOM 564 C C . ILE A 1 75 ? 3.246 -0.089 -7.632 1.00 95.88 75 ILE A C 1
ATOM 566 O O . ILE A 1 75 ? 2.132 -0.601 -7.719 1.00 95.88 75 ILE A O 1
ATOM 570 N N . SER A 1 76 ? 3.466 1.040 -6.954 1.00 96.12 76 SER A N 1
ATOM 571 C CA . SER A 1 76 ? 2.424 1.812 -6.263 1.00 96.12 76 SER A CA 1
ATOM 572 C C . SER A 1 76 ? 1.283 2.210 -7.207 1.00 96.12 76 SER A C 1
ATOM 574 O O . SER A 1 76 ? 0.109 1.964 -6.916 1.00 96.12 76 SER A O 1
ATOM 576 N N . ALA A 1 77 ? 1.618 2.731 -8.392 1.00 95.25 77 ALA A N 1
ATOM 577 C CA . ALA A 1 77 ? 0.630 3.104 -9.400 1.00 95.25 77 ALA A CA 1
ATOM 578 C C . ALA A 1 77 ? -0.191 1.895 -9.885 1.00 95.25 77 ALA A C 1
ATOM 580 O O . ALA A 1 77 ? -1.414 1.984 -9.991 1.00 95.25 77 ALA A O 1
ATOM 581 N N . ILE A 1 78 ? 0.455 0.747 -10.126 1.00 95.25 78 ILE A N 1
ATOM 582 C CA . ILE A 1 78 ? -0.230 -0.486 -10.549 1.00 95.25 78 ILE A CA 1
ATOM 583 C C . ILE A 1 78 ? -1.153 -1.011 -9.444 1.00 95.25 78 ILE A C 1
ATOM 585 O O . ILE A 1 78 ? -2.295 -1.368 -9.723 1.00 95.25 78 ILE A O 1
ATOM 589 N N . LEU A 1 79 ? -0.694 -1.040 -8.190 1.00 95.38 79 LEU A N 1
ATOM 590 C CA . LEU A 1 79 ? -1.510 -1.473 -7.051 1.00 95.38 79 LEU A CA 1
ATOM 591 C C . LEU A 1 79 ? -2.725 -0.560 -6.833 1.00 95.38 79 LEU A C 1
ATOM 593 O O . LEU A 1 79 ? -3.807 -1.053 -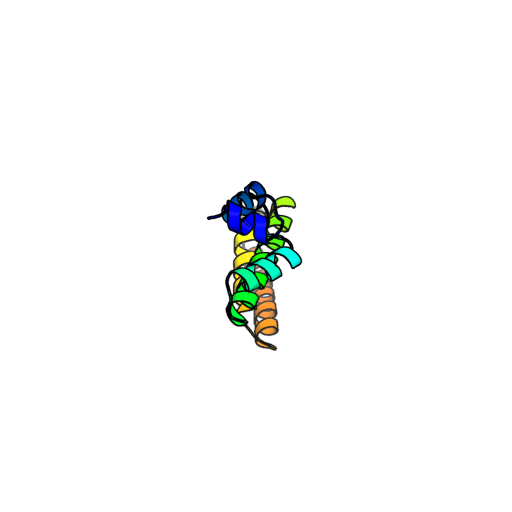6.519 1.00 95.38 79 LEU A O 1
ATOM 597 N N . SER A 1 80 ? -2.552 0.749 -7.030 1.00 94.94 80 SER A N 1
ATOM 598 C CA . SER A 1 80 ? -3.632 1.741 -6.954 1.00 94.94 80 SER A CA 1
ATOM 599 C C . SER A 1 80 ? -4.655 1.549 -8.069 1.00 94.94 80 SER A C 1
ATOM 601 O O . SER A 1 80 ? -5.855 1.547 -7.811 1.00 94.94 80 SER A O 1
ATOM 603 N N . ALA A 1 81 ? -4.193 1.302 -9.297 1.00 94.19 81 ALA A N 1
ATOM 604 C CA . ALA A 1 81 ? -5.079 0.978 -10.408 1.00 94.19 81 ALA A CA 1
ATOM 605 C C . ALA A 1 81 ? -5.856 -0.322 -10.147 1.00 94.19 81 ALA A C 1
ATOM 607 O O . ALA A 1 81 ? -7.066 -0.349 -10.331 1.00 94.19 81 ALA A O 1
ATOM 608 N N . LEU A 1 82 ? -5.195 -1.377 -9.654 1.00 94.31 82 LEU A N 1
ATOM 609 C CA . LEU A 1 82 ? -5.845 -2.656 -9.341 1.00 94.31 82 LEU A CA 1
ATOM 610 C C . LEU A 1 82 ? -6.973 -2.525 -8.313 1.00 94.31 82 LEU A C 1
ATOM 612 O O . LEU A 1 82 ? -7.959 -3.249 -8.417 1.00 94.31 82 LEU A O 1
ATOM 616 N N . TYR A 1 83 ? -6.838 -1.620 -7.341 1.00 93.56 83 TYR A N 1
ATOM 617 C CA . TYR A 1 83 ? -7.859 -1.410 -6.314 1.00 93.56 83 TYR A CA 1
ATOM 618 C C . TYR A 1 83 ? -9.194 -0.931 -6.887 1.00 93.56 83 TYR A C 1
ATOM 620 O O . TYR A 1 83 ? -10.245 -1.388 -6.450 1.00 93.56 83 TYR A O 1
ATOM 628 N N . GLY A 1 84 ? -9.151 -0.057 -7.895 1.00 90.31 84 GLY A N 1
ATOM 629 C CA . GLY A 1 84 ? -10.349 0.481 -8.542 1.00 90.31 84 GLY A CA 1
ATOM 630 C C . GLY A 1 84 ? -10.988 -0.446 -9.580 1.00 90.31 84 GLY A C 1
ATOM 631 O O . GLY A 1 84 ? -12.013 -0.089 -10.155 1.00 90.31 84 GLY A O 1
ATOM 632 N N . LEU A 1 85 ? -10.390 -1.608 -9.859 1.00 93.38 85 LEU A N 1
ATOM 633 C CA . LEU A 1 85 ? -10.840 -2.540 -10.895 1.00 93.38 85 LEU A CA 1
ATOM 634 C C . LEU A 1 85 ? -11.482 -3.786 -10.284 1.00 93.38 85 LEU A C 1
ATOM 636 O O . LEU A 1 85 ? -11.096 -4.233 -9.205 1.00 93.38 85 LEU A O 1
ATOM 640 N N . GLN A 1 86 ? -12.419 -4.398 -11.010 1.00 91.50 86 GLN A N 1
ATOM 641 C CA . GLN A 1 86 ? -13.126 -5.604 -10.571 1.00 91.50 86 GLN A CA 1
ATOM 642 C C . GLN A 1 86 ? -13.028 -6.747 -11.585 1.00 91.50 86 GLN A C 1
ATOM 644 O O . GLN A 1 86 ? -13.031 -6.529 -12.797 1.00 91.50 86 GLN A O 1
ATOM 649 N N . GLY A 1 87 ? -12.970 -7.982 -11.073 1.00 90.06 87 GLY A N 1
ATOM 650 C CA . GLY A 1 87 ? -13.029 -9.210 -11.873 1.00 90.06 87 GLY A CA 1
ATOM 651 C C . GLY A 1 87 ? -12.038 -9.212 -13.040 1.00 90.06 87 GLY A C 1
ATOM 652 O O . GLY A 1 87 ? -10.838 -9.002 -12.855 1.00 90.06 87 GLY A O 1
ATOM 653 N N . ASP A 1 88 ? -12.558 -9.396 -14.252 1.00 94.19 88 ASP A N 1
ATOM 654 C CA . ASP A 1 88 ? -11.769 -9.492 -15.486 1.00 94.19 88 ASP A CA 1
ATOM 655 C C . ASP A 1 88 ? -10.950 -8.229 -15.796 1.00 94.19 88 ASP A C 1
ATOM 657 O O . ASP A 1 88 ? -9.924 -8.307 -16.473 1.00 94.19 88 ASP A O 1
ATOM 661 N N . GLN A 1 89 ? -11.333 -7.063 -15.264 1.00 94.06 89 GLN A N 1
ATOM 662 C CA . GLN A 1 89 ? -10.568 -5.827 -15.453 1.00 94.06 89 GLN A CA 1
ATOM 663 C C . GLN A 1 89 ? -9.183 -5.905 -14.796 1.00 94.06 89 GLN A C 1
ATOM 665 O O . GLN A 1 89 ? -8.207 -5.390 -15.344 1.00 94.06 89 GLN A O 1
ATOM 670 N N . GLN A 1 90 ? -9.075 -6.576 -13.643 1.00 94.38 90 GLN A N 1
ATOM 671 C CA . GLN A 1 90 ? -7.793 -6.772 -12.961 1.00 94.38 90 GLN A CA 1
ATOM 672 C C . GLN A 1 90 ? -6.869 -7.674 -13.787 1.00 94.38 90 GLN A C 1
ATOM 674 O O . GLN A 1 90 ? -5.679 -7.385 -13.923 1.00 94.38 90 GLN A O 1
ATOM 679 N N . ILE A 1 91 ? -7.426 -8.732 -14.387 1.00 94.12 91 ILE A N 1
ATOM 680 C CA . ILE A 1 91 ? -6.699 -9.633 -15.292 1.00 94.12 91 ILE A CA 1
ATOM 681 C C . ILE A 1 91 ? -6.216 -8.852 -16.519 1.00 94.12 91 ILE A C 1
ATOM 683 O O . ILE A 1 91 ? -5.031 -8.903 -16.853 1.00 94.12 91 ILE A O 1
ATOM 687 N N . GLY A 1 92 ? -7.098 -8.050 -17.124 1.00 95.62 92 GLY A N 1
ATOM 688 C CA . GLY A 1 92 ? -6.771 -7.204 -18.270 1.00 95.62 92 GLY A CA 1
ATOM 689 C C . GLY A 1 92 ? -5.634 -6.216 -17.995 1.00 95.62 92 GLY A C 1
ATOM 690 O O . GLY A 1 92 ? -4.744 -6.065 -18.831 1.00 95.62 92 GLY A O 1
ATOM 691 N N . LEU A 1 93 ? -5.602 -5.584 -16.814 1.00 95.25 93 LEU A N 1
ATOM 692 C CA . LEU A 1 93 ? -4.501 -4.693 -16.429 1.00 95.25 93 LEU A CA 1
ATOM 693 C C . LEU A 1 93 ? -3.165 -5.445 -16.338 1.00 95.25 93 LEU A C 1
ATOM 695 O O . LEU A 1 93 ? -2.143 -4.960 -16.825 1.00 95.25 93 LEU A O 1
ATOM 699 N N . ILE A 1 94 ? -3.163 -6.638 -15.740 1.00 94.00 94 ILE A N 1
ATOM 700 C CA . ILE A 1 94 ? -1.953 -7.459 -15.621 1.00 94.00 94 ILE A CA 1
ATOM 701 C C . ILE A 1 94 ? -1.438 -7.854 -17.011 1.00 94.00 94 ILE A C 1
ATOM 703 O O . ILE A 1 94 ? -0.236 -7.752 -17.278 1.00 94.00 94 ILE A O 1
ATOM 707 N N . ASP A 1 95 ? -2.329 -8.274 -17.908 1.00 96.38 95 ASP A N 1
ATOM 708 C CA . ASP A 1 95 ? -1.969 -8.635 -19.280 1.00 96.38 95 ASP A CA 1
ATOM 709 C C . ASP A 1 95 ? -1.452 -7.435 -20.070 1.00 96.38 95 ASP A C 1
ATOM 711 O O . ASP A 1 95 ? -0.434 -7.543 -20.760 1.00 96.38 95 ASP A O 1
ATOM 715 N N . TYR A 1 96 ? -2.068 -6.268 -19.892 1.00 95.50 96 TYR A N 1
ATOM 716 C CA . TYR A 1 96 ? -1.581 -5.021 -20.466 1.00 95.50 96 TYR A CA 1
ATOM 717 C C . TYR A 1 96 ? -0.156 -4.694 -19.990 1.00 95.50 96 TYR A C 1
ATOM 719 O O . TYR A 1 96 ? 0.732 -4.450 -20.809 1.00 95.50 96 TYR A O 1
ATOM 727 N N . CYS A 1 97 ? 0.125 -4.781 -18.685 1.00 94.56 97 CYS A N 1
ATOM 728 C CA . CYS A 1 97 ? 1.478 -4.585 -18.155 1.00 94.56 97 CYS A CA 1
ATOM 729 C C . CYS A 1 97 ? 2.492 -5.584 -18.747 1.00 94.56 97 CYS A C 1
ATOM 731 O O . CYS A 1 97 ? 3.624 -5.203 -19.066 1.00 94.56 97 CYS A O 1
ATOM 733 N N . ARG A 1 98 ? 2.103 -6.853 -18.947 1.00 94.56 98 ARG A N 1
ATOM 734 C CA . ARG A 1 98 ? 2.958 -7.863 -19.601 1.00 94.56 98 ARG A CA 1
ATOM 735 C C . ARG A 1 98 ? 3.269 -7.488 -21.048 1.00 94.56 98 ARG A C 1
ATOM 737 O O . ARG A 1 98 ? 4.430 -7.584 -21.451 1.00 94.56 98 ARG A O 1
ATOM 744 N N . GLN A 1 99 ? 2.267 -7.044 -21.805 1.00 95.75 99 GLN A N 1
ATOM 745 C CA . GLN A 1 99 ? 2.436 -6.599 -23.190 1.00 95.75 99 GLN A CA 1
ATOM 746 C C . GLN A 1 99 ? 3.356 -5.379 -23.276 1.00 95.75 99 GLN A C 1
ATOM 748 O O . GLN A 1 99 ? 4.290 -5.380 -24.074 1.00 95.75 99 GLN A O 1
ATOM 753 N N . VAL A 1 100 ? 3.185 -4.383 -22.401 1.00 94.12 100 VAL A N 1
ATOM 754 C CA . VAL A 1 100 ? 4.097 -3.228 -22.314 1.00 94.12 100 VAL A CA 1
ATOM 755 C C . VAL A 1 100 ? 5.537 -3.688 -22.065 1.00 94.12 100 VAL A C 1
ATOM 757 O O . VAL A 1 100 ? 6.457 -3.239 -22.749 1.00 94.12 100 VAL A O 1
ATOM 760 N N . GLY A 1 101 ? 5.750 -4.642 -21.153 1.00 93.00 101 GLY A N 1
ATOM 761 C CA . GLY A 1 101 ? 7.074 -5.214 -20.894 1.00 93.00 101 GLY A CA 1
ATOM 762 C C . GLY A 1 101 ? 7.663 -6.001 -22.076 1.00 93.00 101 GLY A C 1
ATOM 763 O O . GLY A 1 101 ? 8.881 -6.011 -22.276 1.00 93.00 101 GLY A O 1
ATOM 764 N N . GLN A 1 102 ? 6.836 -6.67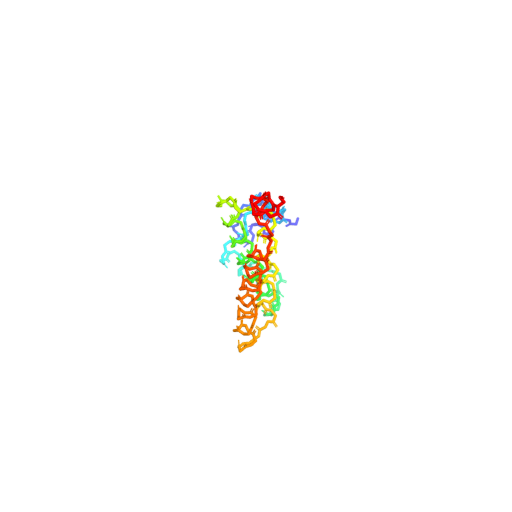2 -22.880 1.00 93.50 102 GLN A N 1
ATOM 765 C CA . GLN A 1 102 ? 7.269 -7.312 -24.131 1.00 93.50 102 GLN A CA 1
ATOM 766 C C . GLN A 1 102 ? 7.666 -6.263 -25.178 1.00 93.50 102 GLN A C 1
ATOM 768 O O . GLN A 1 102 ? 8.772 -6.332 -25.716 1.00 93.50 102 GLN A O 1
ATOM 773 N N . SER A 1 103 ? 6.826 -5.250 -25.391 1.00 92.62 103 SER A N 1
ATOM 774 C CA . SER A 1 103 ? 7.085 -4.14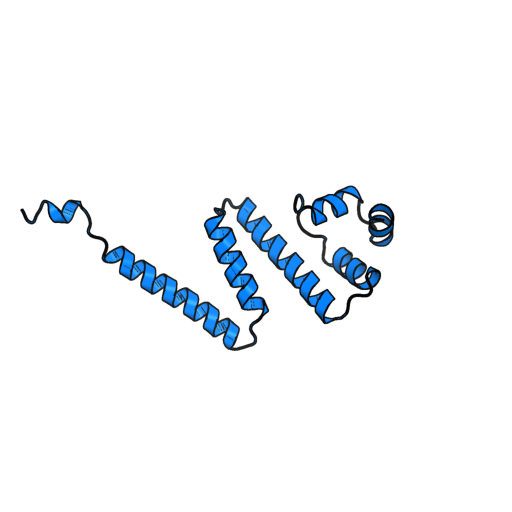3 -26.313 1.00 92.62 103 SER A CA 1
ATOM 775 C C . SER A 1 103 ? 8.353 -3.372 -25.946 1.00 92.62 103 SER A C 1
ATOM 777 O O . SER A 1 103 ? 9.184 -3.112 -26.811 1.00 92.62 103 SER A O 1
ATOM 779 N N . ALA A 1 104 ? 8.575 -3.078 -24.662 1.00 91.56 104 ALA A N 1
ATOM 780 C CA . ALA A 1 104 ? 9.786 -2.402 -24.197 1.00 91.56 104 ALA A CA 1
ATOM 781 C C . ALA A 1 104 ? 11.057 -3.220 -24.480 1.00 91.56 104 ALA A C 1
ATOM 783 O O . ALA A 1 104 ? 12.069 -2.668 -24.917 1.00 91.56 104 ALA A O 1
ATOM 784 N N . ARG A 1 105 ? 11.010 -4.546 -24.281 1.00 91.44 105 ARG A N 1
ATOM 785 C CA . ARG A 1 105 ? 12.125 -5.444 -24.629 1.00 91.44 105 ARG A CA 1
ATOM 786 C C . ARG A 1 105 ? 12.396 -5.457 -26.130 1.00 91.44 105 ARG A C 1
ATOM 788 O O . ARG A 1 105 ? 13.557 -5.380 -26.526 1.00 91.44 105 ARG A O 1
ATOM 795 N N . MET A 1 106 ? 11.346 -5.503 -26.947 1.00 90.94 106 MET A N 1
ATOM 796 C CA . MET A 1 106 ? 11.464 -5.430 -28.401 1.00 90.94 106 MET A CA 1
ATOM 797 C C . MET A 1 106 ? 12.108 -4.109 -28.835 1.00 90.94 106 MET A C 1
ATOM 799 O O . MET A 1 106 ? 13.106 -4.131 -29.547 1.00 90.94 106 MET A O 1
ATOM 803 N N . VAL A 1 107 ? 11.625 -2.966 -28.341 1.00 90.19 107 VAL A N 1
ATOM 804 C CA . VAL A 1 107 ? 12.211 -1.648 -28.642 1.00 90.19 107 VAL A CA 1
ATOM 805 C C . VAL A 1 107 ? 13.681 -1.593 -28.226 1.00 90.19 107 VAL A C 1
ATOM 807 O O . VAL A 1 107 ? 14.523 -1.178 -29.015 1.00 90.19 107 VAL A O 1
ATOM 810 N N . LYS A 1 108 ? 14.020 -2.089 -27.030 1.00 88.56 108 LYS A N 1
ATOM 811 C CA . LYS A 1 108 ? 15.411 -2.150 -26.559 1.00 88.56 108 LYS A CA 1
ATOM 812 C C . LYS A 1 108 ? 16.306 -3.003 -27.464 1.00 88.56 108 LYS A C 1
ATOM 814 O O . LYS A 1 108 ? 17.485 -2.692 -27.598 1.00 88.56 108 LYS A O 1
ATOM 819 N N . SER A 1 109 ? 15.767 -4.052 -28.087 1.00 87.50 109 SER A N 1
ATOM 820 C CA . SER A 1 109 ? 16.518 -4.895 -29.028 1.00 87.50 109 SER A CA 1
ATOM 821 C C . SER A 1 109 ? 16.804 -4.214 -30.372 1.00 87.50 109 SER A C 1
ATOM 823 O O . SER A 1 109 ? 17.738 -4.606 -31.065 1.00 87.50 109 SER A O 1
ATOM 825 N N . LEU A 1 110 ? 16.030 -3.180 -30.725 1.00 84.06 110 LEU A N 1
ATOM 826 C CA . LEU A 1 110 ? 16.231 -2.378 -31.934 1.00 84.06 110 LEU A CA 1
ATOM 827 C C . LEU A 1 110 ? 17.278 -1.271 -31.740 1.00 84.06 110 LEU A C 1
ATOM 829 O O . LEU A 1 110 ? 17.735 -0.690 -32.725 1.00 84.06 110 LEU A O 1
ATOM 833 N N . THR A 1 111 ? 17.672 -0.971 -30.497 1.00 77.00 111 THR A N 1
ATOM 834 C CA . THR A 1 111 ? 18.726 0.006 -30.212 1.00 77.00 111 THR A CA 1
ATOM 835 C C . THR A 1 111 ? 20.057 -0.501 -30.790 1.00 77.00 111 THR A C 1
ATOM 837 O O . THR A 1 111 ? 20.530 -1.560 -30.371 1.00 77.00 111 THR A O 1
ATOM 840 N N . PRO A 1 112 ? 20.685 0.214 -31.745 1.00 63.09 112 PRO A N 1
ATOM 841 C CA . PRO A 1 112 ? 21.891 -0.263 -32.413 1.00 63.09 112 PRO A CA 1
ATOM 842 C C . PRO A 1 112 ? 23.031 -0.487 -31.418 1.00 63.09 112 PRO A C 1
ATOM 844 O O . PRO A 1 112 ? 23.367 0.409 -30.644 1.00 63.09 112 PRO A O 1
ATOM 847 N N . ASN A 1 113 ? 23.668 -1.657 -31.477 1.00 58.94 113 ASN A N 1
ATOM 848 C CA . ASN A 1 113 ? 24.945 -1.875 -30.806 1.00 58.94 113 ASN A CA 1
ATOM 849 C C . ASN A 1 113 ? 25.999 -0.981 -31.495 1.00 58.94 113 ASN A C 1
ATOM 851 O O . ASN A 1 113 ? 26.200 -1.151 -32.702 1.00 58.94 113 ASN A O 1
ATOM 855 N N . PRO A 1 114 ? 26.657 -0.031 -30.799 1.00 57.41 114 PRO A N 1
ATOM 856 C CA . PRO A 1 114 ? 27.639 0.868 -31.415 1.00 57.41 114 PRO A CA 1
ATOM 857 C C . PRO A 1 114 ? 28.783 0.118 -32.119 1.00 57.41 114 PRO A C 1
ATOM 859 O O . PRO A 1 114 ? 29.289 0.602 -33.126 1.00 57.41 114 PRO A O 1
ATOM 862 N N . LEU A 1 115 ? 29.089 -1.113 -31.695 1.00 56.53 115 LEU A N 1
ATOM 863 C CA . LEU A 1 115 ? 30.083 -1.984 -32.335 1.00 56.53 115 LEU A CA 1
ATOM 864 C C . LEU A 1 115 ? 29.688 -2.465 -33.748 1.00 56.53 115 LEU A C 1
ATOM 866 O O . LEU A 1 115 ? 30.552 -2.820 -34.539 1.00 56.53 115 LEU A O 1
ATOM 870 N N . ASN A 1 116 ? 28.398 -2.453 -34.107 1.00 53.00 116 ASN A N 1
ATOM 871 C CA . ASN A 1 116 ? 27.930 -2.852 -35.4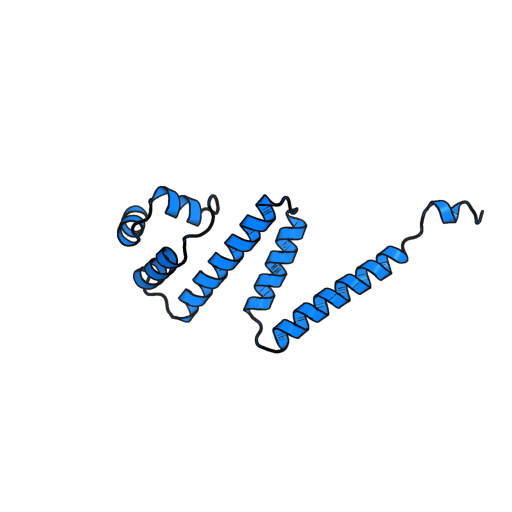44 1.00 53.00 116 ASN A CA 1
ATOM 872 C C . ASN A 1 116 ? 27.935 -1.704 -36.469 1.00 53.00 116 ASN A C 1
ATOM 874 O O . ASN A 1 116 ? 27.644 -1.943 -37.643 1.00 53.00 116 ASN A O 1
ATOM 878 N N . ARG A 1 117 ? 28.228 -0.462 -36.054 1.00 48.84 117 ARG A N 1
ATOM 879 C CA . ARG A 1 117 ? 28.342 0.682 -36.976 1.00 48.84 117 ARG A CA 1
ATOM 880 C C . ARG A 1 117 ? 29.725 0.788 -37.613 1.00 48.84 117 ARG A C 1
ATOM 882 O O . ARG A 1 117 ? 29.798 1.173 -38.772 1.00 48.84 117 ARG A O 1
ATOM 889 N N . GLU A 1 118 ? 30.776 0.393 -36.902 1.00 49.91 118 GLU A N 1
ATOM 890 C CA . GLU A 1 118 ? 32.159 0.456 -37.403 1.00 49.91 118 GLU A CA 1
ATOM 891 C C . GLU A 1 118 ? 32.479 -0.653 -38.418 1.00 49.91 118 GLU A C 1
ATOM 893 O O . GLU A 1 118 ? 33.370 -0.496 -39.238 1.00 49.91 118 GLU A O 1
ATOM 898 N N . ALA A 1 119 ? 31.713 -1.749 -38.438 1.00 51.81 119 ALA A N 1
ATOM 899 C CA . ALA A 1 119 ? 31.878 -2.827 -39.421 1.00 51.81 119 ALA A CA 1
ATOM 900 C C . ALA A 1 119 ? 31.195 -2.550 -40.781 1.00 51.81 119 ALA A C 1
ATOM 902 O O . ALA A 1 119 ? 31.176 -3.423 -41.650 1.00 51.81 119 ALA A O 1
ATOM 903 N N . ARG A 1 120 ? 30.565 -1.378 -40.956 1.00 51.09 120 ARG A N 1
ATOM 904 C CA . ARG A 1 120 ? 29.847 -0.983 -42.187 1.00 51.09 120 ARG A CA 1
ATOM 905 C C . ARG A 1 120 ? 30.370 0.313 -42.822 1.00 51.09 120 ARG A C 1
ATOM 907 O O . ARG A 1 120 ? 29.715 0.837 -43.723 1.00 51.09 120 ARG A O 1
ATOM 914 N N . THR A 1 121 ? 31.514 0.809 -42.364 1.00 45.66 121 THR A N 1
ATOM 915 C CA . THR A 1 121 ? 32.293 1.898 -42.977 1.00 45.66 121 THR A CA 1
ATOM 916 C C . THR A 1 121 ? 33.628 1.354 -43.433 1.00 45.66 121 THR A C 1
ATOM 918 O O . THR A 1 121 ? 34.032 1.688 -44.564 1.00 45.66 121 THR A O 1
#

Foldseek 3Di:
DLVVLCVQLVHDSVQVVCCVVLVDQHDDPSSLVSSCVVVVHDPVVSVVSVLVSVLRVVLVVVVVVPDDPVRSVVVSVLSVVLVPDDDVVNVVSVVVVVVVVVVVVVVVVPPDDPVVVVVVD

Radius of gyration: 21.75 Å; chains: 1; bounding box: 51×24×68 Å

Sequence (121 aa):
MQKTVAEKLNVDPTLLCSAERGARGPLDPKALSKLAAFLDLSPLEAEELNWAARHDRAIGALRRQGLSETELSAISAILSALYGLQGDQQIGLIDYCRQVGQSARMVKSLTPNPLNREART

pLDDT: mean 87.24, std 11.76, range [45.66, 97.19]

InterPro domains:
  IPR001387 Cro/C1-type, helix-turn-helix domain [PS50943] (2-46)
  IPR010982 Lambda repressor-like, DNA-binding domain superfamily [G3DSA:1.10.260.40] (1-61)

Organism: NCBI:txid70586